Protein AF-A6NGY3-F1 (afdb_monomer_lite)

Sequence (159 aa):
MTQPTRPSVTCDQGSSTIGGTAAQATTSSSATSGSNYQRDRLGRRPEIGVGGQPQICFPRPRSAQQPVLFSLMNSSEAAMKKTLPKSHLSRVIIHDNRITQRIYEMEVSALEKTKKKISHYYEHLKKKFMTEQLRKLGRWREESVNSNRYLTFGIPPPV

InterPro domains:
  IPR038935 Uncharacterized protein C5orf52 [PF17666] (2-151)
  IPR038935 Uncharacterized protein C5orf52 [PTHR35666] (1-156)

Structure (mmCIF, N/CA/C/O backbone):
data_AF-A6NGY3-F1
#
_entry.id   AF-A6NGY3-F1
#
loop_
_atom_site.group_PDB
_atom_site.id
_atom_site.type_symbol
_atom_site.label_atom_id
_atom_site.label_alt_id
_atom_site.label_comp_id
_atom_site.label_asym_id
_atom_site.label_entity_id
_atom_site.label_seq_id
_atom_site.pdbx_PDB_ins_code
_atom_site.Cartn_x
_atom_site.Cartn_y
_atom_site.Cartn_z
_atom_site.occupancy
_atom_site.B_iso_or_equiv
_atom_site.auth_seq_id
_atom_site.auth_comp_id
_atom_site.auth_asym_id
_atom_site.auth_atom_id
_atom_site.pdbx_PDB_model_num
ATOM 1 N N . MET A 1 1 ? -69.299 25.629 71.179 1.00 42.38 1 MET A N 1
ATOM 2 C CA . MET A 1 1 ? -68.640 24.307 71.167 1.00 42.38 1 MET A CA 1
ATOM 3 C C . MET A 1 1 ? -68.504 23.869 69.705 1.00 42.38 1 MET A C 1
ATOM 5 O O . MET A 1 1 ? -69.486 23.427 69.134 1.00 42.38 1 MET A O 1
ATOM 9 N N . THR A 1 2 ? -67.566 24.474 68.966 1.00 54.66 2 THR A N 1
ATOM 10 C CA . THR A 1 2 ? -66.187 24.047 68.581 1.00 54.66 2 THR A CA 1
ATOM 11 C C . THR A 1 2 ? -66.157 23.367 67.199 1.00 54.66 2 THR A C 1
ATOM 13 O O . THR A 1 2 ? -66.516 22.204 67.065 1.00 54.66 2 THR A O 1
ATOM 16 N N . GLN A 1 3 ? -65.758 24.128 66.165 1.00 55.06 3 GLN A N 1
ATOM 17 C CA . GLN A 1 3 ? -65.539 23.659 64.784 1.00 55.06 3 GLN A CA 1
ATOM 18 C C . GLN A 1 3 ? -64.133 23.047 64.603 1.00 55.06 3 GLN A C 1
ATOM 20 O O . GLN A 1 3 ? -63.213 23.444 65.320 1.00 55.06 3 GLN A O 1
ATOM 25 N N . PRO A 1 4 ? -63.932 22.131 63.633 1.00 59.00 4 PRO A N 1
ATOM 26 C CA . PRO A 1 4 ? -62.631 21.527 63.365 1.00 59.00 4 PRO A CA 1
ATOM 27 C C . PRO A 1 4 ? -61.735 22.439 62.507 1.00 59.00 4 PRO A C 1
ATOM 29 O O . PRO A 1 4 ? -62.107 22.873 61.417 1.00 59.00 4 PRO A O 1
ATOM 32 N N . THR A 1 5 ? -60.529 22.701 63.010 1.00 55.94 5 THR A N 1
ATOM 33 C CA . THR A 1 5 ? -59.492 23.542 62.395 1.00 55.94 5 THR A CA 1
ATOM 34 C C . THR A 1 5 ? -58.853 22.857 61.180 1.00 55.94 5 THR A C 1
ATOM 36 O O . THR A 1 5 ? -58.342 21.742 61.276 1.00 55.94 5 THR A O 1
ATOM 39 N N . ARG A 1 6 ? -58.854 23.537 60.027 1.00 56.34 6 ARG A N 1
ATOM 40 C CA . ARG A 1 6 ? -58.212 23.096 58.775 1.00 56.34 6 ARG A CA 1
ATOM 41 C C . ARG A 1 6 ? -56.695 23.339 58.842 1.00 56.34 6 ARG A C 1
ATOM 43 O O . ARG A 1 6 ? -56.307 24.457 59.174 1.00 56.34 6 ARG A O 1
ATOM 50 N N . PRO A 1 7 ? -55.828 22.372 58.493 1.00 52.41 7 PRO A N 1
ATOM 51 C CA . PRO A 1 7 ? -54.393 22.623 58.444 1.00 52.41 7 PRO A CA 1
ATOM 52 C C . PRO A 1 7 ? -54.041 23.449 57.198 1.00 52.41 7 PRO A C 1
ATOM 54 O O . PRO A 1 7 ? -54.377 23.083 56.071 1.00 52.41 7 PRO A O 1
ATOM 57 N N . SER A 1 8 ? -53.377 24.582 57.418 1.00 44.44 8 SER A N 1
ATOM 58 C CA . SER A 1 8 ? -52.806 25.468 56.402 1.00 44.44 8 SER A CA 1
ATOM 59 C C . SER A 1 8 ? -51.365 25.055 56.092 1.00 44.44 8 SER A C 1
ATOM 61 O O . SER A 1 8 ? -50.553 24.933 57.007 1.00 44.44 8 SER A O 1
ATOM 63 N N . VAL A 1 9 ? -51.038 24.864 54.812 1.00 55.62 9 VAL A N 1
ATOM 64 C CA . VAL A 1 9 ? -49.673 24.591 54.337 1.00 55.62 9 VAL A CA 1
ATOM 65 C C . VAL A 1 9 ? -49.152 25.840 53.631 1.00 55.62 9 VAL A C 1
ATOM 67 O O . VAL A 1 9 ? -49.672 26.220 52.585 1.00 55.62 9 VAL A O 1
ATOM 70 N N . THR A 1 10 ? -48.139 26.480 54.207 1.00 46.69 10 THR A N 1
ATOM 71 C CA . THR A 1 10 ? -47.366 27.564 53.589 1.00 46.69 10 THR A CA 1
ATOM 72 C C . THR A 1 10 ? -46.115 26.970 52.947 1.00 46.69 10 THR A C 1
ATOM 74 O O . THR A 1 10 ? -45.258 26.426 53.643 1.00 46.69 10 THR A O 1
ATOM 77 N N . CYS A 1 11 ? -46.009 27.051 51.621 1.00 46.47 11 CYS A N 1
ATOM 78 C CA . CYS A 1 11 ? -44.768 26.782 50.901 1.00 46.47 11 CYS A CA 1
ATOM 79 C C . CYS A 1 11 ? -44.235 28.105 50.357 1.00 46.47 11 CYS A C 1
ATOM 81 O O . CYS A 1 11 ? -44.736 28.599 49.348 1.00 46.47 11 CYS A O 1
ATOM 83 N N . ASP A 1 12 ? -43.210 28.650 51.005 1.00 46.38 12 ASP A N 1
ATOM 84 C CA . ASP A 1 12 ? -42.470 29.793 50.479 1.00 46.38 12 ASP A CA 1
ATOM 85 C C . ASP A 1 12 ? -41.584 29.315 49.322 1.00 46.38 12 ASP A C 1
ATOM 87 O O . ASP A 1 12 ? -40.501 28.762 49.517 1.00 46.38 12 ASP A O 1
ATOM 91 N N . GLN A 1 13 ? -42.072 29.486 48.093 1.00 47.41 13 GLN A N 1
ATOM 92 C CA . GLN A 1 13 ? -41.257 29.349 46.890 1.00 47.41 13 GLN A CA 1
ATOM 93 C C . GLN A 1 13 ? -40.605 30.698 46.589 1.00 47.41 13 GLN A C 1
ATOM 95 O O . GLN A 1 13 ? -41.203 31.579 45.975 1.00 47.41 13 GLN A O 1
ATOM 100 N N . GLY A 1 14 ? -39.363 30.851 47.049 1.00 42.31 14 GLY A N 1
ATOM 101 C CA . GLY A 1 14 ? -38.468 31.917 46.616 1.00 42.31 14 GLY A CA 1
ATOM 102 C C . GLY A 1 14 ? -38.065 31.710 45.155 1.00 42.31 14 GLY A C 1
ATOM 103 O O . GLY A 1 14 ? -37.435 30.716 44.806 1.00 42.31 14 GLY A O 1
ATOM 104 N N . SER A 1 15 ? -38.482 32.663 44.332 1.00 42.09 15 SER A N 1
ATOM 105 C CA . SER A 1 15 ? -38.292 32.833 42.893 1.00 42.09 15 SER A CA 1
ATOM 106 C C . SER A 1 15 ? -36.916 32.454 42.331 1.00 42.09 15 SER A C 1
ATOM 108 O O . SER A 1 15 ? -35.892 32.881 42.854 1.00 42.09 15 SER A O 1
ATOM 110 N N . SER A 1 16 ? -36.897 31.838 41.145 1.00 43.44 16 SER A N 1
ATOM 111 C CA . SER A 1 16 ? -36.186 32.435 40.005 1.00 43.44 16 SER A CA 1
ATOM 112 C C . SER A 1 16 ? -36.673 31.860 38.673 1.00 43.44 16 SER A C 1
ATOM 114 O O . SER A 1 16 ? -36.869 30.659 38.509 1.00 43.44 16 SER A O 1
ATOM 116 N N . THR A 1 17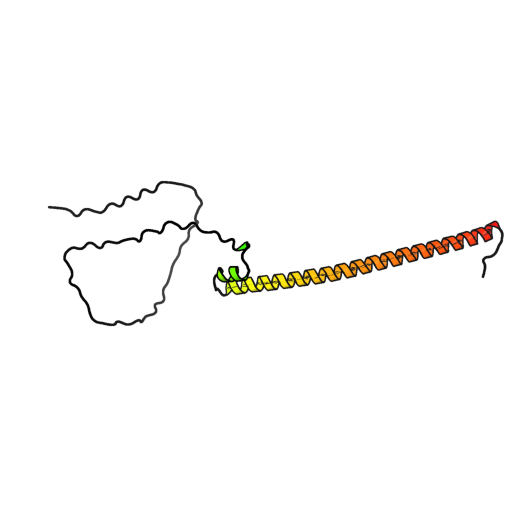 ? -36.909 32.790 37.760 1.00 38.25 17 THR A N 1
ATOM 117 C CA . THR A 1 17 ? -37.639 32.722 36.495 1.00 38.25 17 THR A CA 1
ATOM 118 C C . THR A 1 17 ? -36.757 32.217 35.343 1.00 38.25 17 THR A C 1
ATOM 120 O O . THR A 1 17 ? -35.533 32.283 35.420 1.00 38.25 17 THR A O 1
ATOM 123 N N . ILE A 1 18 ? -37.430 31.905 34.222 1.00 37.69 18 ILE A N 1
ATOM 124 C CA . ILE A 1 18 ? -36.959 31.839 32.818 1.00 37.69 18 ILE A CA 1
ATOM 125 C C . ILE A 1 18 ? -36.617 30.403 32.377 1.00 37.69 18 ILE A C 1
ATOM 127 O O . ILE A 1 18 ? -35.706 29.791 32.909 1.00 37.69 18 ILE A O 1
ATOM 131 N N . GLY A 1 19 ? -37.256 29.769 31.391 1.00 35.56 19 GLY A N 1
ATOM 132 C CA . GLY A 1 19 ? -38.277 30.148 30.410 1.00 35.56 19 GLY A CA 1
ATOM 133 C C . GLY A 1 19 ? -38.175 29.158 29.232 1.00 35.56 19 GLY A C 1
ATOM 134 O O . GLY A 1 19 ? -37.063 28.784 28.871 1.00 35.56 19 GLY A O 1
ATOM 135 N N . GLY A 1 20 ? -39.295 28.715 28.643 1.00 39.69 20 GLY A N 1
ATOM 136 C CA . GLY A 1 20 ? -39.266 27.980 27.362 1.00 39.69 20 GLY A CA 1
ATOM 137 C C . GLY A 1 20 ? -40.246 26.812 27.198 1.00 39.69 20 GLY A C 1
ATOM 138 O O . GLY A 1 20 ? -39.842 25.659 27.233 1.00 39.69 20 GLY A O 1
ATOM 139 N N . THR A 1 21 ? -41.519 27.150 26.983 1.00 39.53 21 THR A N 1
ATOM 140 C CA . THR A 1 21 ? -42.440 26.581 25.973 1.00 39.53 21 THR A CA 1
ATOM 141 C C . THR A 1 21 ? -42.577 25.051 25.836 1.00 39.53 21 THR A C 1
ATOM 143 O O . THR A 1 21 ? -41.797 24.394 25.153 1.00 39.53 21 THR A O 1
ATOM 146 N N . ALA A 1 22 ? -43.679 24.507 26.370 1.00 36.69 22 ALA A N 1
ATOM 147 C CA . ALA A 1 22 ? -44.186 23.165 26.073 1.00 36.69 22 ALA A CA 1
ATOM 148 C C . ALA A 1 22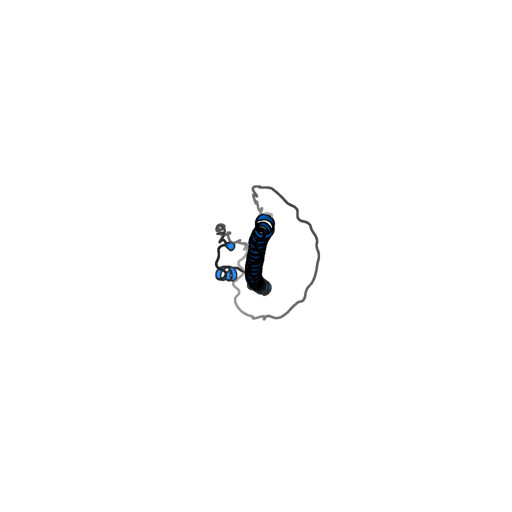 ? -45.377 23.234 25.098 1.00 36.69 22 ALA A C 1
ATOM 150 O O . ALA A 1 22 ? -46.299 24.023 25.304 1.00 36.69 22 ALA A O 1
ATOM 151 N N . ALA A 1 23 ? -45.365 22.384 24.066 1.00 48.12 23 ALA A N 1
ATOM 152 C CA . ALA A 1 23 ? -46.516 22.100 23.212 1.00 48.12 23 ALA A CA 1
ATOM 153 C C . ALA A 1 23 ? -47.235 20.827 23.697 1.00 48.12 23 ALA A C 1
ATOM 155 O O . ALA A 1 23 ? -46.610 19.861 24.134 1.00 48.12 23 ALA A O 1
ATOM 156 N N . GLN A 1 24 ? -48.561 20.874 23.636 1.00 42.34 24 GLN A N 1
ATOM 157 C CA . GLN A 1 24 ? -49.543 20.003 24.279 1.00 42.34 24 GLN A CA 1
ATOM 158 C C . GLN A 1 24 ? -50.232 19.083 23.250 1.00 42.34 24 GLN A C 1
ATOM 160 O O . GLN A 1 24 ? -50.514 19.548 22.150 1.00 42.34 24 GLN A O 1
ATOM 165 N N . ALA A 1 25 ? -50.540 17.830 23.629 1.00 43.59 25 ALA A N 1
ATOM 166 C CA . ALA A 1 25 ? -51.717 17.007 23.241 1.00 43.59 25 ALA A CA 1
ATOM 167 C C . ALA A 1 25 ? -51.514 15.567 23.796 1.00 43.59 25 ALA A C 1
ATOM 169 O O . ALA A 1 25 ? -50.501 14.9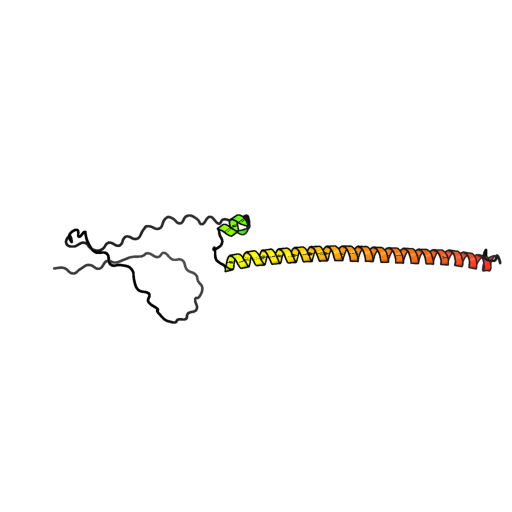48 23.491 1.00 43.59 25 ALA A O 1
ATOM 170 N N . THR A 1 26 ? -52.257 15.058 24.797 1.00 41.53 26 THR A N 1
ATOM 171 C CA . THR A 1 26 ? -53.589 14.379 24.755 1.00 41.53 26 THR A CA 1
ATOM 172 C C . THR A 1 26 ? -53.633 13.285 23.661 1.00 41.53 26 THR A C 1
ATOM 174 O O . THR A 1 26 ? -53.391 13.591 22.505 1.00 41.53 26 THR A O 1
ATOM 177 N N . THR A 1 27 ? -53.937 11.993 23.872 1.00 42.50 27 THR A N 1
ATOM 178 C CA . THR A 1 27 ? -55.118 11.412 24.542 1.00 42.50 27 THR A CA 1
ATOM 179 C C . THR A 1 27 ? -55.013 9.863 24.614 1.00 42.50 27 THR A C 1
ATOM 181 O O . THR A 1 27 ? -54.591 9.231 23.654 1.00 42.50 27 THR A O 1
ATOM 184 N N . SER A 1 28 ? -55.473 9.298 25.742 1.00 45.38 28 SER A N 1
ATOM 185 C CA . SER A 1 28 ? -56.340 8.103 25.956 1.00 45.38 28 SER A CA 1
ATOM 186 C C . SER A 1 28 ? -56.010 6.632 25.574 1.00 45.38 28 SER A C 1
ATOM 188 O O . SER A 1 28 ? -55.949 6.273 24.405 1.00 45.38 28 SER A O 1
ATOM 190 N N . SER A 1 29 ? -56.185 5.788 26.619 1.00 48.69 29 SER A N 1
ATOM 191 C CA . SER A 1 29 ? -56.861 4.456 26.708 1.00 48.69 29 SER A CA 1
ATOM 192 C C . SER A 1 29 ? -56.158 3.214 26.112 1.00 48.69 29 SER A C 1
ATOM 194 O O . SER A 1 29 ? -55.518 3.324 25.084 1.00 48.69 29 SER A O 1
ATOM 196 N N . SER A 1 30 ? -56.255 1.977 26.626 1.00 44.59 30 SER A N 1
ATOM 197 C CA . SER A 1 30 ? -56.930 1.364 27.788 1.00 44.59 30 SER A CA 1
ATOM 198 C C . SER A 1 30 ? -56.388 -0.065 28.054 1.00 44.59 30 SER A C 1
ATOM 200 O O . SER A 1 30 ? -55.845 -0.709 27.165 1.00 44.59 30 SER A O 1
ATOM 202 N N . ALA A 1 31 ? -56.546 -0.490 29.315 1.00 40.09 31 ALA A N 1
ATOM 203 C CA . ALA A 1 31 ? -56.622 -1.820 29.947 1.00 40.09 31 ALA A CA 1
ATOM 204 C C . ALA A 1 31 ? -56.367 -3.139 29.177 1.00 40.09 31 ALA A C 1
ATOM 206 O O . ALA A 1 31 ? -57.044 -3.437 28.204 1.00 40.09 31 ALA A O 1
ATOM 207 N N . THR A 1 32 ? -55.636 -4.047 29.846 1.00 44.94 32 THR A N 1
ATOM 208 C CA . THR A 1 32 ? -56.071 -5.448 30.056 1.00 44.94 32 THR A CA 1
ATOM 209 C C . THR A 1 32 ? -55.562 -5.983 31.401 1.00 44.94 32 THR A C 1
ATOM 211 O O . THR A 1 32 ? -54.366 -5.945 31.685 1.00 44.94 32 THR A O 1
ATOM 214 N N . SER A 1 33 ? -56.502 -6.470 32.217 1.00 38.47 33 SER A N 1
ATOM 215 C CA . SER A 1 33 ? -56.330 -7.094 33.535 1.00 38.47 33 SER A CA 1
ATOM 216 C C . SER A 1 33 ? -55.668 -8.473 33.474 1.00 38.47 33 SER A C 1
ATOM 218 O O . SER A 1 33 ? -56.052 -9.306 32.658 1.00 38.47 33 SER A O 1
ATOM 220 N N . GLY A 1 34 ? -54.775 -8.751 34.427 1.00 41.50 34 GLY A N 1
ATOM 221 C CA . GLY A 1 34 ? -54.276 -10.089 34.754 1.00 41.50 34 GLY A CA 1
ATOM 222 C C . GLY A 1 34 ? -54.424 -10.355 36.254 1.00 41.50 34 GLY A C 1
ATOM 223 O O . GLY A 1 34 ? -53.778 -9.703 37.068 1.00 41.50 34 GLY A O 1
ATOM 224 N N . SER A 1 35 ? -55.331 -11.268 36.596 1.00 45.59 35 SER A N 1
ATOM 225 C CA . SER A 1 35 ? -55.692 -11.702 37.951 1.00 45.59 35 SER A CA 1
ATOM 226 C C . SER A 1 35 ? -54.660 -12.664 38.556 1.00 45.59 35 SER A C 1
ATOM 228 O O . SER A 1 35 ? -53.947 -13.342 37.819 1.00 45.59 35 SER A O 1
ATOM 230 N N . ASN A 1 36 ? -54.733 -12.805 39.887 1.00 41.84 36 ASN A N 1
ATOM 231 C CA . ASN A 1 36 ? -54.250 -13.902 40.745 1.00 41.84 36 ASN A CA 1
ATOM 232 C C . ASN A 1 36 ? -52.930 -13.640 41.473 1.00 41.84 36 ASN A C 1
ATOM 234 O O . ASN A 1 36 ? -51.899 -13.997 40.936 1.00 41.84 36 ASN A O 1
ATOM 238 N N . TYR A 1 37 ? -52.976 -13.180 42.732 1.00 51.72 37 TYR A N 1
ATOM 239 C CA . TYR A 1 37 ? -52.110 -13.711 43.798 1.00 51.72 37 TYR A CA 1
ATOM 240 C C . TYR A 1 37 ? -52.831 -13.662 45.150 1.00 51.72 37 TYR A C 1
ATOM 242 O O . TYR A 1 37 ? -53.751 -12.879 45.376 1.00 51.72 37 TYR A O 1
ATOM 250 N N . GLN A 1 38 ? -52.469 -14.629 45.980 1.00 50.88 38 GLN A N 1
ATOM 251 C CA . GLN A 1 38 ? -53.309 -15.325 46.936 1.00 50.88 38 GLN A CA 1
ATOM 252 C C . GLN A 1 38 ? -53.675 -14.533 48.193 1.00 50.88 38 GLN A C 1
ATOM 254 O O . GLN A 1 38 ? -52.891 -13.780 48.761 1.00 50.88 38 GLN A O 1
ATOM 259 N N . ARG A 1 39 ? -54.900 -14.800 48.646 1.00 42.09 39 ARG A N 1
ATOM 260 C CA . ARG A 1 39 ? -55.441 -14.464 49.956 1.00 42.09 39 ARG A CA 1
ATOM 261 C C . ARG A 1 39 ? -54.892 -15.487 50.951 1.00 42.09 39 ARG A C 1
ATOM 263 O O . ARG A 1 39 ? -55.385 -16.611 50.951 1.00 42.09 39 ARG A O 1
ATOM 270 N N . ASP A 1 40 ? -53.942 -15.087 51.792 1.00 47.69 40 ASP A N 1
ATOM 271 C CA . ASP A 1 40 ? -53.621 -15.844 53.001 1.00 47.69 40 ASP A CA 1
ATOM 272 C C . ASP A 1 40 ? -54.093 -15.096 54.248 1.00 47.69 40 ASP A C 1
ATOM 274 O O . ASP A 1 40 ? -53.988 -13.874 54.382 1.00 47.69 40 ASP A O 1
ATOM 278 N N . ARG A 1 41 ? -54.776 -15.860 55.089 1.00 39.62 41 ARG A N 1
ATOM 279 C CA . ARG A 1 41 ? -55.683 -15.429 56.147 1.00 39.62 41 ARG A CA 1
ATOM 280 C C . ARG A 1 41 ? -54.965 -15.673 57.472 1.00 39.62 41 ARG A C 1
ATOM 282 O O . ARG A 1 41 ? -54.373 -16.727 57.638 1.00 39.62 41 ARG A O 1
ATOM 289 N N . LEU A 1 42 ? -55.188 -14.766 58.427 1.00 48.16 42 LEU A N 1
ATOM 290 C CA . LEU A 1 42 ? -55.051 -14.923 59.888 1.00 48.16 42 LEU A CA 1
ATOM 291 C C . LEU A 1 42 ? -53.860 -14.207 60.541 1.00 48.16 42 LEU A C 1
ATOM 293 O O . LEU A 1 42 ? -52.709 -14.604 60.438 1.00 48.16 42 LEU A O 1
ATOM 297 N N . GLY A 1 43 ? -54.223 -13.241 61.389 1.00 36.34 43 GLY A N 1
ATOM 298 C CA . GLY A 1 43 ? -53.604 -13.124 62.705 1.00 36.34 43 GLY A CA 1
ATOM 299 C C . GLY A 1 43 ? -52.653 -11.952 62.882 1.00 36.34 43 GLY A C 1
ATOM 300 O O . GLY A 1 43 ? -51.450 -12.124 62.782 1.00 36.34 43 GLY A O 1
ATOM 301 N N . ARG A 1 44 ? -53.195 -10.783 63.240 1.00 47.38 44 ARG A N 1
ATOM 302 C CA . ARG A 1 44 ? -52.881 -10.031 64.478 1.00 47.38 44 ARG A CA 1
ATOM 303 C C . ARG A 1 44 ? -53.511 -8.638 64.382 1.00 47.38 44 ARG A C 1
ATOM 305 O O . ARG A 1 44 ? -53.022 -7.764 63.679 1.00 47.38 44 ARG A O 1
ATOM 312 N N . ARG A 1 45 ? -54.610 -8.455 65.113 1.00 41.34 45 ARG A N 1
ATOM 313 C CA . ARG A 1 45 ? -55.241 -7.169 65.430 1.00 41.34 45 ARG A CA 1
ATOM 314 C C . ARG A 1 45 ? -54.621 -6.666 66.738 1.00 41.34 45 ARG A C 1
ATOM 316 O O . ARG A 1 45 ? -54.849 -7.322 67.750 1.00 41.34 45 ARG A O 1
ATOM 323 N N . PRO A 1 46 ? -53.886 -5.544 66.764 1.00 55.53 46 PRO A N 1
ATOM 324 C CA . PRO A 1 46 ? -53.833 -4.690 67.935 1.00 55.53 46 PRO A CA 1
ATOM 325 C C . PRO A 1 46 ? -54.960 -3.665 67.835 1.00 55.53 46 PRO A C 1
ATOM 327 O O . PRO A 1 46 ? -55.326 -3.194 66.758 1.00 55.53 46 PRO A O 1
ATOM 330 N N . GLU A 1 47 ? -55.554 -3.410 68.983 1.00 45.50 47 GLU A N 1
ATOM 331 C CA . GLU A 1 47 ? -56.759 -2.636 69.196 1.00 45.50 47 GLU A CA 1
ATOM 332 C C . GLU A 1 47 ? -56.642 -1.191 68.702 1.00 45.50 47 GLU A C 1
ATOM 334 O O . GLU A 1 47 ? -55.606 -0.536 68.796 1.00 45.50 47 GLU A O 1
ATOM 339 N N . ILE A 1 48 ? -57.758 -0.709 68.161 1.00 44.69 48 ILE A N 1
ATOM 340 C CA . ILE A 1 48 ? -57.961 0.659 67.700 1.00 44.69 48 ILE A CA 1
ATOM 341 C C . ILE A 1 48 ? -58.003 1.557 68.939 1.00 44.69 48 ILE A C 1
ATOM 343 O O . ILE A 1 48 ? -59.023 1.653 69.619 1.00 44.69 48 ILE A O 1
ATOM 347 N N . GLY A 1 49 ? -56.867 2.187 69.233 1.00 47.78 49 GLY A N 1
ATOM 348 C CA . GLY A 1 49 ? -56.784 3.328 70.132 1.00 47.78 49 GLY A CA 1
ATOM 349 C C . GLY A 1 49 ? -57.531 4.520 69.534 1.00 47.78 49 GLY A C 1
ATOM 350 O O . GLY A 1 49 ? -57.299 4.928 68.397 1.00 47.78 49 GLY A O 1
ATOM 351 N N . VAL A 1 50 ? -58.460 5.043 70.321 1.00 48.25 50 VAL A N 1
ATOM 352 C CA . VAL A 1 50 ? -59.312 6.208 70.078 1.00 48.25 50 VAL A CA 1
ATOM 353 C C . VAL A 1 50 ? -58.497 7.423 69.584 1.00 48.25 50 VAL A C 1
ATOM 355 O O . VAL A 1 50 ? -57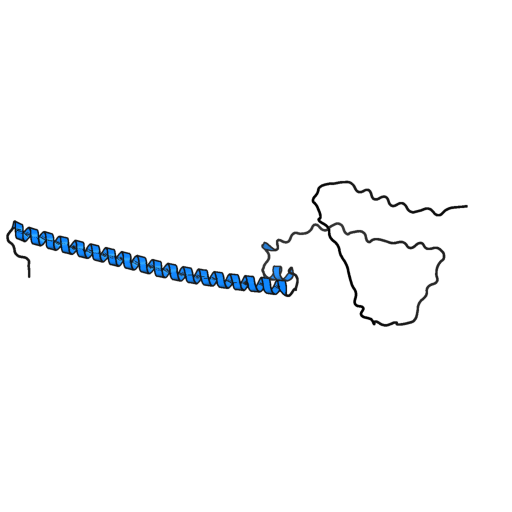.622 7.910 70.289 1.00 48.25 50 VAL A O 1
ATOM 358 N N . GLY A 1 51 ? -58.810 7.947 68.389 1.00 49.91 51 GLY A N 1
ATOM 359 C CA . GLY A 1 51 ? -58.533 9.349 68.017 1.00 49.91 51 GLY A CA 1
ATOM 360 C C . GLY A 1 51 ? -57.212 9.714 67.310 1.00 49.91 51 GLY A C 1
ATOM 361 O O . GLY A 1 51 ? -56.892 10.899 67.252 1.00 49.91 51 GLY A O 1
ATOM 362 N N . GLY A 1 52 ? -56.440 8.773 66.757 1.00 50.59 52 GLY A N 1
ATOM 363 C CA . GLY A 1 52 ? -55.161 9.087 66.089 1.00 50.59 52 GLY A CA 1
ATOM 364 C C . GLY A 1 52 ? -55.304 9.570 64.636 1.00 50.59 52 GLY A C 1
ATOM 365 O O . GLY A 1 52 ? -55.634 8.779 63.754 1.00 50.59 52 GLY A O 1
ATOM 366 N N . GLN A 1 53 ? -55.030 10.850 64.361 1.00 63.88 53 GLN A N 1
ATOM 367 C CA . GLN A 1 53 ? -54.959 11.397 62.996 1.00 63.88 53 GLN A CA 1
ATOM 368 C C . GLN A 1 53 ? -53.834 10.703 62.186 1.00 63.88 53 GLN A C 1
ATOM 370 O O . GLN A 1 53 ? -52.735 10.538 62.719 1.00 63.88 53 GLN A O 1
ATOM 375 N N . PRO A 1 54 ? -54.040 10.322 60.906 1.00 68.75 54 PRO A N 1
ATOM 376 C CA . PRO A 1 54 ? -52.969 9.766 60.079 1.00 68.75 54 PRO A CA 1
ATOM 377 C C . PRO A 1 54 ? -51.871 10.813 59.841 1.00 68.75 54 PRO A C 1
ATOM 379 O O . PRO A 1 54 ? -52.100 11.828 59.184 1.00 68.75 54 PRO A O 1
ATOM 382 N N . GLN A 1 55 ? -50.671 10.564 60.369 1.00 69.38 55 GLN A N 1
ATOM 383 C CA . GLN A 1 55 ? -49.498 11.407 60.144 1.00 69.38 55 GLN A CA 1
ATOM 384 C C . GLN A 1 55 ? -48.712 10.869 58.942 1.00 69.38 55 GLN A C 1
ATOM 386 O O . GLN A 1 55 ? -48.169 9.766 58.976 1.00 69.38 55 GLN A O 1
ATOM 391 N N . ILE A 1 56 ? -48.675 11.642 57.856 1.00 72.56 56 ILE A N 1
ATOM 392 C CA . ILE A 1 56 ? -47.866 11.344 56.671 1.00 72.56 56 ILE A CA 1
ATOM 393 C C . ILE A 1 56 ? -46.491 11.980 56.885 1.00 72.56 56 ILE A C 1
ATOM 395 O O . ILE A 1 56 ? -46.366 13.203 56.876 1.00 72.56 56 ILE A O 1
ATOM 399 N N . CYS A 1 57 ? -45.456 11.161 57.067 1.00 74.88 57 CYS A N 1
ATOM 400 C CA . CYS A 1 57 ? -44.071 11.627 57.128 1.00 74.88 57 CYS A CA 1
ATOM 401 C C . CYS A 1 57 ? -43.399 11.443 55.764 1.00 74.88 57 CYS A C 1
ATOM 403 O O . CYS A 1 57 ? -43.194 10.314 55.317 1.00 74.88 57 CYS A O 1
ATOM 405 N N . PHE A 1 58 ? -43.018 12.546 55.117 1.00 78.06 58 PHE A N 1
ATOM 406 C CA . PHE A 1 58 ? -42.160 12.495 53.935 1.00 78.06 58 PHE A CA 1
ATOM 407 C C . PHE A 1 58 ? -40.696 12.333 54.365 1.00 78.06 58 PHE A C 1
ATOM 409 O O . PHE A 1 58 ? -40.232 13.080 55.232 1.00 78.06 58 PHE A O 1
ATOM 416 N N . PRO A 1 59 ? -39.940 11.388 53.780 1.00 79.12 59 PRO A N 1
ATOM 417 C CA . PRO A 1 59 ? -38.517 11.279 54.058 1.00 79.12 59 PRO A CA 1
ATOM 418 C C . PRO A 1 59 ? -37.810 12.571 53.634 1.00 79.12 59 PRO A C 1
ATOM 420 O O . PRO A 1 59 ? -38.035 13.092 52.541 1.00 79.12 59 PRO A O 1
ATOM 423 N N . ARG A 1 60 ? -36.936 13.089 54.505 1.00 78.44 60 ARG A N 1
ATOM 424 C CA . ARG A 1 60 ? -36.111 14.261 54.198 1.00 78.44 60 ARG A CA 1
ATOM 425 C C . ARG A 1 60 ? -35.215 13.931 52.995 1.00 78.44 60 ARG A C 1
ATOM 427 O O . ARG A 1 60 ? -34.490 12.935 53.072 1.00 78.44 60 ARG A O 1
ATOM 434 N N . PRO A 1 61 ? -35.220 14.728 51.910 1.00 73.94 61 PRO A N 1
ATOM 435 C CA . PRO A 1 61 ? -34.273 14.535 50.821 1.00 73.94 61 PRO A CA 1
ATOM 436 C C . PRO A 1 61 ? -32.855 14.571 51.396 1.00 73.94 61 PRO A C 1
ATOM 438 O O . PRO A 1 61 ? -32.516 15.500 52.136 1.00 73.94 61 PRO A O 1
ATOM 441 N N . ARG A 1 62 ? -32.022 13.564 51.094 1.00 77.12 62 ARG A N 1
ATOM 442 C CA . ARG A 1 62 ? -30.576 13.692 51.337 1.00 77.12 62 ARG A CA 1
ATOM 443 C C . ARG A 1 62 ? -30.109 14.967 50.642 1.00 77.12 62 ARG A C 1
ATOM 445 O O . ARG A 1 62 ? -30.570 15.250 49.535 1.00 77.12 62 ARG A O 1
ATOM 452 N N . SER A 1 63 ? -29.207 15.715 51.282 1.00 66.50 63 SER A N 1
ATOM 453 C CA . SER A 1 63 ? -28.484 16.795 50.611 1.00 66.50 63 SER A CA 1
ATOM 454 C C . SER A 1 63 ? -28.010 16.272 49.257 1.00 66.50 63 SER A C 1
ATOM 456 O O . SER A 1 63 ? -27.473 15.164 49.184 1.00 66.50 63 SER A O 1
ATOM 458 N N . ALA A 1 64 ? -28.309 17.013 48.188 1.00 66.81 64 ALA A N 1
ATOM 459 C CA . ALA A 1 64 ? -27.930 16.628 46.840 1.00 66.81 64 ALA A CA 1
ATOM 460 C C . ALA A 1 64 ? -26.417 16.390 46.835 1.00 66.81 64 ALA A C 1
ATOM 462 O O . ALA A 1 64 ? -25.635 17.336 46.926 1.00 66.81 64 ALA A O 1
ATOM 463 N N . GLN A 1 65 ? -25.999 15.120 46.805 1.00 65.12 65 GLN A N 1
ATOM 464 C CA . GLN A 1 65 ? -24.615 14.801 46.499 1.00 65.12 65 GLN A CA 1
ATOM 465 C C . GLN A 1 65 ? -24.347 15.453 45.149 1.00 65.12 65 GLN A C 1
ATOM 467 O O . GLN A 1 65 ? -25.112 15.233 44.206 1.00 65.12 65 GLN A O 1
ATOM 472 N N . GLN A 1 66 ? -23.324 16.309 45.090 1.00 60.34 66 GLN A N 1
ATOM 473 C CA . GLN A 1 66 ? -22.923 16.931 43.837 1.00 60.34 66 GLN A CA 1
ATOM 474 C C . GLN A 1 66 ? -22.798 15.819 42.790 1.00 60.34 66 GLN A C 1
ATOM 476 O O . GLN A 1 66 ? -22.124 14.820 43.068 1.00 60.34 66 GLN A O 1
ATOM 481 N N . PRO A 1 67 ? -23.452 15.940 41.623 1.00 64.19 67 PRO A N 1
ATOM 482 C CA . PRO A 1 67 ? -23.255 14.972 40.566 1.00 64.19 67 PRO A CA 1
ATOM 483 C C . PRO A 1 67 ? -21.775 15.015 40.183 1.00 64.19 67 PRO A C 1
ATOM 485 O O . PRO A 1 67 ? -21.307 15.972 39.569 1.00 64.19 67 PRO A O 1
ATOM 488 N N . VAL A 1 68 ? -21.019 13.994 40.588 1.00 61.72 68 VAL A N 1
ATOM 489 C CA . VAL A 1 68 ? -19.653 13.796 40.111 1.00 61.72 68 VAL A CA 1
ATOM 490 C C . VAL A 1 68 ? -19.787 13.415 38.646 1.00 61.72 68 VAL A C 1
ATOM 492 O O . VAL A 1 68 ? -20.175 12.296 38.308 1.00 61.72 68 VAL A O 1
ATOM 495 N N . LEU A 1 69 ? -19.532 14.385 37.770 1.00 64.75 69 LEU A N 1
ATOM 496 C CA . LEU A 1 69 ? -19.487 14.175 36.333 1.00 64.75 69 LEU A CA 1
ATOM 497 C C . LEU A 1 69 ? -18.247 13.334 36.017 1.00 64.75 69 LEU A C 1
ATOM 499 O O . LEU A 1 69 ? -17.169 13.857 35.745 1.00 64.75 69 LEU A O 1
ATOM 503 N N . PHE A 1 70 ? -18.382 12.011 36.066 1.00 64.44 70 PHE A N 1
ATOM 504 C CA . PHE A 1 70 ? -17.400 11.138 35.440 1.00 64.44 70 PHE A CA 1
ATOM 505 C C . PHE A 1 70 ? -17.460 11.395 33.934 1.00 64.44 70 PHE A C 1
ATOM 507 O O . PHE A 1 70 ? -18.509 11.211 33.312 1.00 64.44 70 PHE A O 1
ATOM 514 N N . SER A 1 71 ? -16.349 11.847 33.346 1.00 67.75 71 SER A N 1
ATOM 515 C CA . SER A 1 71 ? -16.251 11.984 31.893 1.00 67.75 71 SER A CA 1
ATOM 516 C C . SER A 1 71 ? -16.367 10.598 31.267 1.00 67.75 71 SER A C 1
ATOM 518 O O . SER A 1 71 ? -15.409 9.821 31.221 1.00 67.75 71 SER A O 1
ATOM 520 N N . LEU A 1 72 ? -17.567 10.284 30.779 1.00 66.50 72 LEU A N 1
ATOM 521 C CA . LEU A 1 72 ? -17.821 9.069 30.017 1.00 66.50 72 LEU A CA 1
ATOM 522 C C . LEU A 1 72 ? -16.915 9.013 28.778 1.00 66.50 72 LEU A C 1
ATOM 524 O O . LEU A 1 72 ? -16.445 7.944 28.411 1.00 66.50 72 LEU A O 1
ATOM 528 N N . MET A 1 73 ? -16.601 10.179 28.206 1.00 69.50 73 MET A N 1
ATOM 529 C CA . MET A 1 73 ? -15.782 10.325 27.001 1.00 69.50 73 MET A CA 1
ATOM 530 C C . MET A 1 73 ? -14.314 9.934 27.193 1.00 69.50 73 MET A C 1
ATOM 532 O O . MET A 1 73 ? -13.671 9.530 26.232 1.00 69.50 73 MET A O 1
ATOM 536 N N . ASN A 1 74 ? -13.795 10.010 28.422 1.00 71.25 74 ASN A N 1
ATOM 537 C CA . ASN A 1 74 ? -12.414 9.624 28.741 1.00 71.25 74 ASN A CA 1
ATOM 538 C C . ASN A 1 74 ? -12.325 8.244 29.409 1.00 71.25 74 ASN A C 1
ATOM 540 O O . ASN A 1 74 ? -11.262 7.842 29.879 1.00 71.25 74 ASN A O 1
ATOM 544 N N . SER A 1 75 ? -13.446 7.532 29.511 1.00 70.88 75 SER A N 1
ATOM 545 C CA . SER A 1 75 ? -13.495 6.224 30.152 1.00 70.88 75 SER A CA 1
ATOM 546 C C . SER A 1 75 ? -13.076 5.123 29.178 1.00 70.88 75 SER A C 1
ATOM 548 O O . SER A 1 75 ? -13.319 5.207 27.976 1.00 70.88 75 SER A O 1
ATOM 550 N N . SER A 1 76 ? -12.474 4.050 29.699 1.00 80.50 76 SER A N 1
ATOM 551 C CA . SER A 1 76 ? -12.188 2.868 28.881 1.00 80.50 76 SER A CA 1
ATOM 552 C C . SER A 1 76 ? -13.487 2.282 28.313 1.00 80.50 76 SER A C 1
ATOM 554 O O . SER A 1 76 ? -14.547 2.367 28.940 1.00 80.50 76 SER A O 1
ATOM 556 N N . GLU A 1 77 ? -13.423 1.631 27.147 1.00 80.38 77 GLU A N 1
ATOM 557 C CA . GLU A 1 77 ? -14.598 1.008 26.512 1.00 80.38 77 GLU A CA 1
ATOM 558 C C . GLU A 1 77 ? -15.337 0.064 27.481 1.00 80.38 77 GLU A C 1
ATOM 560 O O . GLU A 1 77 ? -16.569 0.008 27.514 1.00 80.38 77 GLU A O 1
ATOM 565 N N . ALA A 1 78 ? -14.579 -0.645 28.325 1.00 83.06 78 ALA A N 1
ATOM 566 C CA . ALA A 1 78 ? -15.123 -1.512 29.361 1.00 83.06 78 ALA A CA 1
ATOM 567 C C . ALA A 1 78 ? -15.973 -0.740 30.381 1.00 83.06 78 ALA A C 1
ATOM 569 O O . ALA A 1 78 ? -17.054 -1.208 30.733 1.00 83.06 78 ALA A O 1
ATOM 570 N N . ALA A 1 79 ? -15.523 0.437 30.826 1.00 82.94 79 ALA A N 1
ATOM 571 C CA . ALA A 1 79 ? -16.265 1.289 31.750 1.00 82.94 79 ALA A CA 1
ATOM 572 C C . ALA A 1 79 ? -17.519 1.888 31.094 1.00 82.94 79 ALA A C 1
ATOM 574 O O . ALA A 1 79 ? -18.587 1.854 31.705 1.00 82.94 79 ALA A O 1
ATOM 575 N N . MET A 1 80 ? -17.446 2.319 29.827 1.00 78.75 80 MET A N 1
ATOM 576 C CA . MET A 1 80 ? -18.632 2.797 29.101 1.00 78.75 80 MET A CA 1
ATOM 577 C C . MET A 1 80 ? -19.705 1.708 28.977 1.00 78.75 80 MET A C 1
ATOM 579 O O . MET A 1 80 ? -20.886 1.949 29.200 1.00 78.75 80 MET A O 1
ATOM 583 N N . LYS A 1 81 ? -19.312 0.459 28.701 1.00 80.75 81 LYS A N 1
ATOM 584 C CA . LYS A 1 81 ? -20.263 -0.664 28.634 1.00 80.75 81 LYS A CA 1
ATOM 585 C C . LYS A 1 81 ? -20.961 -0.952 29.966 1.00 80.75 81 LYS A C 1
ATOM 587 O O . LYS A 1 81 ? -22.029 -1.560 29.957 1.00 80.75 81 LYS A O 1
ATOM 592 N N . LYS A 1 82 ? -20.375 -0.559 31.104 1.00 83.31 82 LYS A N 1
ATOM 593 C CA . LYS A 1 82 ? -20.994 -0.718 32.431 1.00 83.31 82 LYS A CA 1
ATOM 594 C C . LYS A 1 82 ? -22.012 0.377 32.740 1.00 83.31 82 LYS A C 1
ATOM 596 O O . LYS A 1 82 ? -22.958 0.094 33.469 1.00 83.31 82 LYS A O 1
ATOM 601 N N . THR A 1 83 ? -21.827 1.584 32.206 1.00 81.25 83 THR A N 1
ATOM 602 C CA . THR A 1 83 ? -22.731 2.725 32.428 1.00 81.25 83 THR A CA 1
ATOM 603 C C . THR A 1 83 ? -23.903 2.754 31.448 1.00 81.25 83 THR A C 1
ATOM 605 O O . THR A 1 83 ? -24.928 3.366 31.740 1.00 81.25 83 THR A O 1
ATOM 608 N N . LEU A 1 84 ? -23.784 2.078 30.302 1.00 82.56 84 LEU A N 1
ATOM 609 C CA . LEU A 1 84 ? -24.845 2.023 29.302 1.00 82.56 84 LEU A CA 1
ATOM 610 C C . LEU A 1 84 ? -26.015 1.120 29.732 1.00 82.56 84 LEU A C 1
ATOM 612 O O . LEU A 1 84 ? -25.805 0.069 30.350 1.00 82.56 84 LEU A O 1
ATOM 616 N N . PRO A 1 85 ? -27.260 1.468 29.350 1.00 84.62 85 PRO A N 1
ATOM 617 C CA . PRO A 1 85 ? -28.401 0.583 29.530 1.00 84.62 85 PRO A CA 1
ATOM 618 C C . PRO A 1 85 ? -28.126 -0.784 28.900 1.00 84.62 85 PRO A C 1
ATOM 620 O O . PRO A 1 85 ? -27.683 -0.866 27.754 1.00 84.62 85 PRO A O 1
ATOM 623 N N . LYS A 1 86 ? -28.448 -1.875 29.604 1.00 86.12 86 LYS A N 1
ATOM 624 C CA . LYS A 1 86 ? -28.294 -3.260 29.109 1.00 86.12 86 LYS A CA 1
ATOM 625 C C . LYS A 1 86 ? -29.344 -3.645 28.048 1.00 86.12 86 LYS A C 1
ATOM 627 O O . LYS A 1 86 ? -29.717 -4.812 27.929 1.00 86.12 86 LYS A O 1
ATOM 632 N N . SER A 1 87 ? -29.861 -2.670 27.302 1.00 91.00 87 SER A N 1
ATOM 633 C CA . SER A 1 87 ? -30.855 -2.889 26.257 1.00 91.00 87 SER A CA 1
ATOM 634 C C . SER A 1 87 ? -30.246 -3.627 25.056 1.00 91.00 87 SER A C 1
ATOM 636 O O . SER A 1 87 ? -29.031 -3.763 24.904 1.00 91.00 87 SER A O 1
ATOM 638 N N . HIS A 1 88 ? -31.098 -4.193 24.203 1.00 91.12 88 HIS A N 1
ATOM 639 C CA . HIS A 1 88 ? -30.640 -4.780 22.942 1.00 91.12 88 HIS A CA 1
ATOM 640 C C . HIS A 1 88 ? -30.118 -3.696 21.985 1.00 91.12 88 HIS A C 1
ATOM 642 O O . HIS A 1 88 ? -29.042 -3.853 21.416 1.00 91.12 88 HIS A O 1
ATOM 648 N N . LEU A 1 89 ? -30.822 -2.561 21.910 1.00 92.75 89 LEU A N 1
ATOM 649 C CA . LEU A 1 89 ? -30.467 -1.433 21.052 1.00 92.75 89 LEU A CA 1
ATOM 650 C C . LEU A 1 89 ? -29.059 -0.886 21.338 1.00 92.75 89 LEU A C 1
ATOM 652 O O . LEU A 1 89 ? -28.288 -0.691 20.405 1.00 92.75 89 LEU A O 1
ATOM 656 N N . SER A 1 90 ? -28.681 -0.698 22.611 1.00 87.00 90 SER A N 1
ATOM 657 C CA . SER A 1 90 ? -27.338 -0.202 22.958 1.00 87.00 90 SER A CA 1
ATOM 658 C C . SER A 1 90 ? -26.231 -1.147 22.480 1.00 87.00 90 SER A C 1
ATOM 660 O O . SER A 1 90 ? -25.199 -0.695 21.992 1.00 87.00 90 SER A O 1
ATOM 662 N N . ARG A 1 91 ? -26.452 -2.465 22.570 1.00 89.12 91 ARG A N 1
ATOM 663 C CA . ARG A 1 91 ? -25.493 -3.481 22.115 1.00 89.12 91 ARG A CA 1
ATOM 664 C C . ARG A 1 91 ? -25.306 -3.460 20.604 1.00 89.12 91 ARG A C 1
ATOM 666 O O . ARG A 1 91 ? -24.163 -3.511 20.161 1.00 89.12 91 ARG A O 1
ATOM 673 N N . VAL A 1 92 ? -26.401 -3.368 19.848 1.00 91.19 92 VAL A N 1
ATOM 674 C CA . VAL A 1 92 ? -26.357 -3.276 18.381 1.00 91.19 92 VAL A CA 1
ATOM 675 C C . VAL A 1 92 ? -25.627 -2.005 17.956 1.00 91.19 92 VAL A C 1
ATOM 677 O O . VAL A 1 92 ? -24.673 -2.099 17.201 1.00 91.19 92 VAL A O 1
ATOM 680 N N . ILE A 1 93 ? -25.948 -0.848 18.547 1.00 89.88 93 ILE A N 1
ATOM 681 C CA . ILE A 1 93 ? -25.277 0.423 18.224 1.00 89.88 93 ILE A CA 1
ATOM 682 C C . ILE A 1 93 ? -23.760 0.347 18.463 1.00 89.88 93 ILE A C 1
ATOM 684 O O . ILE A 1 93 ? -22.975 0.740 17.604 1.00 89.88 93 ILE A O 1
ATOM 688 N N . ILE A 1 94 ? -23.318 -0.171 19.617 1.00 86.69 94 ILE A N 1
ATOM 689 C CA . ILE A 1 94 ? -21.878 -0.301 19.912 1.00 86.69 94 ILE A CA 1
ATOM 690 C C . ILE A 1 94 ? -21.203 -1.247 18.913 1.00 86.69 94 ILE A C 1
ATOM 692 O O . ILE A 1 94 ? -20.083 -0.991 18.469 1.00 86.69 94 ILE A O 1
ATOM 696 N N . HIS A 1 95 ? -21.864 -2.357 18.588 1.00 89.19 95 HIS A N 1
ATOM 697 C CA . HIS A 1 95 ? -21.334 -3.349 17.666 1.00 89.19 95 HIS A CA 1
ATOM 698 C C . HIS A 1 95 ? -21.221 -2.795 16.241 1.00 89.19 95 HIS A C 1
ATOM 700 O O . HIS A 1 95 ? -20.161 -2.913 15.627 1.00 89.19 95 HIS A O 1
ATOM 706 N N . ASP A 1 96 ? -22.263 -2.127 15.757 1.00 92.38 96 ASP A N 1
ATOM 707 C CA . ASP A 1 96 ? -22.310 -1.522 14.429 1.00 92.38 96 ASP A CA 1
ATOM 708 C C . ASP A 1 96 ? -21.275 -0.409 14.292 1.00 92.38 96 ASP A C 1
ATOM 710 O O . ASP A 1 96 ? -20.557 -0.368 13.295 1.00 92.38 96 ASP A O 1
ATOM 714 N N . ASN A 1 97 ? -21.100 0.429 15.318 1.00 90.00 97 ASN A N 1
ATOM 715 C CA . ASN A 1 97 ? -20.044 1.443 15.335 1.00 90.00 97 ASN A CA 1
ATOM 716 C C . ASN A 1 97 ? -18.653 0.807 15.240 1.00 90.00 97 ASN A C 1
ATOM 718 O O . ASN A 1 97 ? -17.814 1.267 14.467 1.00 90.00 97 ASN A O 1
ATOM 722 N N . ARG A 1 98 ? -18.409 -0.284 15.978 1.00 89.19 98 ARG A N 1
ATOM 723 C CA . ARG A 1 98 ? -17.128 -1.002 15.932 1.00 89.19 98 ARG A CA 1
ATOM 724 C C . ARG A 1 98 ? -16.874 -1.638 14.564 1.00 89.19 98 ARG A C 1
ATOM 726 O O . ARG A 1 98 ? -15.747 -1.597 14.073 1.00 89.19 98 ARG A O 1
ATOM 733 N N . ILE A 1 99 ? -17.895 -2.238 13.953 1.00 92.31 99 ILE A N 1
ATOM 734 C CA . ILE A 1 99 ? -17.789 -2.791 12.598 1.00 92.31 99 ILE A CA 1
ATOM 735 C C . ILE A 1 99 ? -17.537 -1.672 11.587 1.00 92.31 99 ILE A C 1
ATOM 737 O O . ILE A 1 99 ? -16.616 -1.796 10.784 1.00 92.31 99 ILE A O 1
ATOM 741 N N . THR A 1 100 ? -18.290 -0.575 11.666 1.00 93.75 100 THR A N 1
ATOM 742 C CA . THR A 1 100 ? -18.143 0.599 10.792 1.00 93.75 100 THR 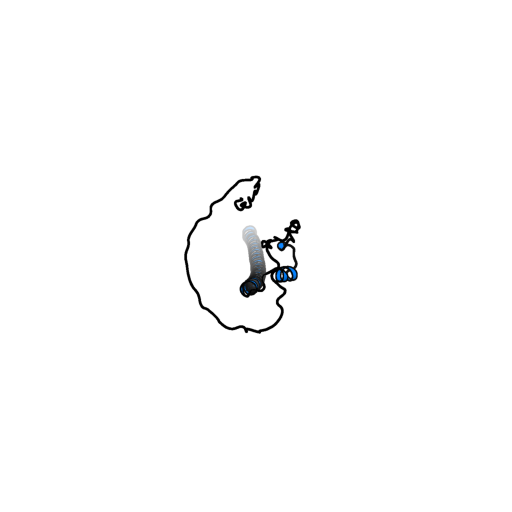A CA 1
ATOM 743 C C . THR A 1 100 ? -16.731 1.170 10.883 1.00 93.75 100 THR A C 1
ATOM 745 O O . THR A 1 100 ? -16.092 1.387 9.857 1.00 93.75 100 THR A O 1
ATOM 748 N N . GLN A 1 101 ? -16.195 1.318 12.099 1.00 94.88 101 GLN A N 1
ATOM 749 C CA . GLN A 1 101 ? -14.817 1.751 12.318 1.00 94.88 101 GLN A CA 1
ATOM 750 C C . GLN A 1 101 ? -13.810 0.795 11.665 1.00 94.88 101 GLN A C 1
ATOM 752 O O . GLN A 1 101 ? -12.904 1.239 10.965 1.00 94.88 101 GLN A O 1
ATOM 757 N N . ARG A 1 102 ? -13.980 -0.521 11.839 1.00 95.94 102 ARG A N 1
ATOM 758 C CA . ARG A 1 102 ? -13.082 -1.520 11.243 1.00 95.94 102 ARG A CA 1
ATOM 759 C C . ARG A 1 102 ? -13.126 -1.507 9.714 1.00 95.94 102 ARG A C 1
ATOM 761 O O . ARG A 1 102 ? -12.087 -1.678 9.079 1.00 95.94 102 ARG A O 1
ATOM 768 N N . ILE A 1 103 ? -14.312 -1.338 9.127 1.00 96.44 103 ILE A N 1
ATOM 769 C CA . ILE A 1 103 ? -14.484 -1.214 7.674 1.00 96.44 103 ILE A CA 1
ATOM 770 C C . ILE A 1 103 ? -13.764 0.041 7.182 1.00 96.44 103 ILE A C 1
ATOM 772 O O . ILE A 1 103 ? -12.933 -0.063 6.284 1.00 96.44 103 ILE A O 1
ATOM 776 N N . TYR A 1 104 ? -13.988 1.184 7.832 1.00 97.00 104 TYR A N 1
ATOM 777 C CA . TYR A 1 104 ? -13.315 2.439 7.505 1.00 97.00 104 TYR A CA 1
ATOM 778 C C . TYR A 1 104 ? -11.783 2.321 7.584 1.00 97.00 104 TYR A C 1
ATOM 780 O O . TYR A 1 104 ? -11.078 2.688 6.647 1.00 97.00 104 TYR A O 1
ATOM 788 N N . GLU A 1 105 ? -11.241 1.747 8.661 1.00 97.19 105 GLU A N 1
ATOM 789 C CA . GLU A 1 105 ? -9.796 1.518 8.810 1.00 97.19 105 GLU A CA 1
ATOM 790 C C . GLU A 1 105 ? -9.238 0.623 7.691 1.00 97.19 105 GLU A C 1
ATOM 792 O O . GLU A 1 105 ? -8.168 0.891 7.131 1.00 97.19 105 GLU A O 1
ATOM 797 N N . MET A 1 106 ? -9.977 -0.428 7.327 1.00 98.12 106 MET A N 1
ATOM 798 C CA . MET A 1 106 ? -9.614 -1.321 6.232 1.00 98.12 106 MET A CA 1
ATOM 799 C C . MET A 1 106 ? -9.609 -0.586 4.883 1.00 98.12 106 MET A C 1
ATOM 801 O O . MET A 1 106 ? -8.636 -0.719 4.137 1.00 98.12 106 MET A O 1
ATOM 805 N N . GLU A 1 107 ? -10.630 0.221 4.592 1.00 98.00 107 GLU A N 1
ATOM 806 C CA . GLU A 1 107 ? -10.733 1.040 3.377 1.00 98.00 107 GLU A CA 1
ATOM 807 C C . GLU A 1 107 ? -9.596 2.058 3.276 1.00 98.00 107 GLU A C 1
ATOM 809 O O . GLU A 1 107 ? -8.918 2.123 2.249 1.00 98.00 107 GLU A O 1
ATOM 814 N N . VAL A 1 108 ? -9.305 2.784 4.361 1.00 98.00 108 VAL A N 1
ATOM 815 C CA . VAL A 1 108 ? -8.182 3.732 4.429 1.00 98.00 108 VAL A CA 1
ATOM 816 C C . VAL A 1 108 ? -6.856 3.015 4.167 1.00 98.00 108 VAL A C 1
ATOM 818 O O . VAL A 1 108 ? -6.035 3.487 3.376 1.00 98.00 108 VAL A O 1
ATOM 821 N N . SER A 1 109 ? -6.646 1.837 4.763 1.00 97.75 109 SER A N 1
ATOM 822 C CA . SER A 1 109 ? -5.424 1.056 4.545 1.00 97.75 109 SER A CA 1
ATOM 823 C C . SER A 1 109 ? -5.280 0.564 3.095 1.00 97.75 109 SER A C 1
ATOM 825 O O . SER A 1 109 ? -4.170 0.523 2.554 1.00 97.75 109 SER A O 1
ATOM 827 N N . ALA A 1 110 ? -6.390 0.207 2.440 1.00 98.06 110 ALA A N 1
ATOM 828 C CA . ALA A 1 110 ? -6.419 -0.223 1.045 1.00 98.06 110 ALA A CA 1
ATOM 829 C C . ALA A 1 110 ? -6.182 0.952 0.082 1.00 98.06 110 ALA A C 1
ATOM 831 O O . ALA A 1 110 ? -5.415 0.822 -0.881 1.00 98.06 110 ALA A O 1
ATOM 832 N N . LEU A 1 111 ? -6.773 2.113 0.375 1.00 98.38 111 LEU A N 1
ATOM 833 C CA . LEU A 1 111 ? -6.554 3.353 -0.362 1.00 98.38 111 LEU A CA 1
ATOM 834 C C . LEU A 1 111 ? -5.085 3.781 -0.286 1.00 98.38 111 LEU A C 1
ATOM 836 O O . LEU A 1 111 ? -4.478 4.070 -1.315 1.00 98.38 111 LEU A O 1
ATOM 840 N N . GLU A 1 112 ? -4.475 3.730 0.898 1.00 98.38 112 GLU A N 1
ATOM 841 C CA . GLU A 1 112 ? -3.067 4.093 1.084 1.00 98.38 112 GLU A CA 1
ATOM 842 C C . GLU A 1 112 ? -2.123 3.145 0.321 1.00 98.38 112 GLU A C 1
ATOM 844 O O . GLU A 1 112 ? -1.171 3.588 -0.327 1.00 98.38 112 GLU A O 1
ATOM 849 N N . LYS A 1 113 ? -2.412 1.835 0.305 1.00 98.44 113 LYS A N 1
ATOM 850 C CA . LYS A 1 113 ? -1.676 0.865 -0.532 1.00 98.44 113 LYS A CA 1
ATOM 851 C C . LYS A 1 113 ? -1.783 1.205 -2.020 1.00 98.44 113 LYS A C 1
ATOM 853 O O . LYS A 1 113 ? -0.787 1.126 -2.740 1.00 98.44 113 LYS A O 1
ATOM 858 N N . THR A 1 114 ? -2.970 1.588 -2.480 1.00 98.38 114 THR A N 1
ATOM 859 C CA . THR A 1 114 ? -3.222 1.952 -3.882 1.00 98.38 114 THR A CA 1
ATOM 860 C C . THR A 1 114 ? -2.510 3.250 -4.254 1.00 98.38 114 THR A C 1
ATOM 862 O O . THR A 1 114 ? -1.794 3.289 -5.253 1.00 98.38 114 THR A O 1
ATOM 865 N N . LYS A 1 115 ? -2.595 4.277 -3.402 1.00 98.50 115 LYS A N 1
ATOM 866 C CA . LYS A 1 115 ? -1.870 5.544 -3.547 1.00 98.50 115 LYS A CA 1
ATOM 867 C C . LYS A 1 115 ? -0.361 5.323 -3.663 1.00 98.50 115 LYS A C 1
ATOM 869 O O . LYS A 1 115 ? 0.266 5.882 -4.560 1.00 98.50 115 LYS A O 1
ATOM 874 N N . LYS A 1 116 ? 0.222 4.463 -2.819 1.00 98.44 116 LYS A N 1
ATOM 875 C CA . LYS A 1 116 ? 1.648 4.097 -2.896 1.00 98.44 116 LYS A CA 1
ATOM 876 C C . LYS A 1 116 ? 2.009 3.421 -4.221 1.00 98.44 116 LYS A C 1
ATOM 878 O O . LYS A 1 116 ? 3.013 3.789 -4.825 1.00 98.44 116 LYS A O 1
ATOM 883 N N . LYS A 1 117 ? 1.187 2.478 -4.703 1.00 98.44 117 LYS A N 1
ATOM 884 C CA . LYS A 1 117 ? 1.397 1.810 -6.003 1.00 98.44 117 LYS A CA 1
ATOM 885 C C . LYS A 1 117 ? 1.333 2.792 -7.174 1.00 98.44 117 LYS A C 1
ATOM 887 O O . LYS A 1 117 ? 2.216 2.768 -8.025 1.00 98.44 117 LYS A O 1
ATOM 892 N N . ILE A 1 118 ? 0.326 3.665 -7.195 1.00 98.50 118 ILE A N 1
ATOM 893 C CA . ILE A 1 118 ? 0.155 4.680 -8.245 1.00 98.50 118 ILE A CA 1
ATOM 894 C C . ILE A 1 118 ? 1.316 5.678 -8.218 1.00 98.50 118 ILE A C 1
ATOM 896 O O . ILE A 1 118 ? 1.875 5.981 -9.267 1.00 98.50 118 ILE A O 1
ATOM 900 N N . SER A 1 119 ? 1.725 6.134 -7.031 1.00 98.44 119 SER A N 1
ATOM 901 C CA . SER A 1 119 ? 2.879 7.026 -6.866 1.00 98.44 119 SER A CA 1
ATOM 902 C C . SER A 1 119 ? 4.173 6.387 -7.385 1.00 98.44 119 SER A C 1
ATOM 904 O O . SER A 1 119 ? 4.880 6.981 -8.197 1.00 98.44 119 SER A O 1
ATOM 906 N N . HIS A 1 120 ? 4.443 5.130 -7.014 1.00 98.56 120 HIS A N 1
ATOM 907 C CA . HIS A 1 120 ? 5.605 4.393 -7.516 1.00 98.56 120 HIS A CA 1
ATOM 908 C C . HIS A 1 120 ? 5.579 4.224 -9.043 1.00 98.56 120 HIS A C 1
ATOM 910 O O . HIS A 1 120 ? 6.595 4.423 -9.709 1.00 98.56 120 HIS A O 1
ATOM 916 N N . TYR A 1 121 ? 4.416 3.890 -9.606 1.00 98.56 121 TYR A N 1
ATOM 917 C CA . TYR A 1 121 ? 4.237 3.758 -11.050 1.00 98.56 121 TYR A CA 1
ATOM 918 C C . TYR A 1 121 ? 4.458 5.087 -11.784 1.00 98.56 121 TYR A C 1
ATOM 920 O O . TYR A 1 121 ? 5.158 5.120 -12.795 1.00 98.56 121 TYR A O 1
ATOM 928 N N . TYR A 1 122 ? 3.925 6.189 -11.251 1.00 98.62 122 TYR A N 1
ATOM 929 C CA . TYR A 1 122 ? 4.133 7.529 -11.793 1.00 98.62 122 TYR A CA 1
ATOM 930 C C . TYR A 1 122 ? 5.619 7.908 -11.817 1.00 98.62 122 TYR A C 1
ATOM 932 O O . TYR A 1 122 ? 6.133 8.304 -12.863 1.00 98.62 122 TYR A O 1
ATOM 940 N N . GLU A 1 123 ? 6.338 7.715 -10.707 1.00 98.62 123 GLU A N 1
ATOM 941 C CA . GLU A 1 123 ? 7.779 7.987 -10.646 1.00 98.62 123 GLU A CA 1
ATOM 942 C C . GLU A 1 123 ? 8.577 7.088 -11.603 1.00 98.62 123 GLU A C 1
ATOM 944 O O . GLU A 1 123 ? 9.503 7.556 -12.273 1.00 98.62 123 GLU A O 1
ATOM 949 N N . HIS A 1 124 ? 8.192 5.815 -11.748 1.00 98.62 124 HIS A N 1
ATOM 950 C CA . HIS A 1 124 ? 8.797 4.913 -12.729 1.00 98.62 124 HIS A CA 1
ATOM 951 C C . HIS A 1 124 ? 8.612 5.420 -14.166 1.00 98.62 124 HIS A C 1
ATOM 953 O O . HIS A 1 124 ? 9.585 5.497 -14.922 1.00 98.62 124 HIS A O 1
ATOM 959 N N . LEU A 1 125 ? 7.387 5.798 -14.544 1.00 98.56 125 LEU A N 1
ATOM 960 C CA . LEU A 1 125 ? 7.091 6.328 -15.875 1.00 98.56 125 LEU A CA 1
ATOM 961 C C . LEU A 1 125 ? 7.824 7.640 -16.141 1.00 98.56 125 LEU A C 1
ATOM 963 O O . LEU A 1 125 ? 8.420 7.798 -17.206 1.00 98.56 125 LEU A O 1
ATOM 967 N N . LYS A 1 126 ? 7.837 8.552 -15.167 1.00 98.62 126 LYS A N 1
ATOM 968 C CA . LYS A 1 126 ? 8.567 9.818 -15.239 1.00 98.62 126 LYS A CA 1
ATOM 969 C C . LYS A 1 126 ? 10.057 9.578 -15.464 1.00 98.62 126 LYS A C 1
ATOM 971 O O . LYS A 1 126 ? 10.633 10.157 -16.382 1.00 98.62 126 LYS A O 1
ATOM 976 N N . LYS A 1 127 ? 10.678 8.678 -14.692 1.00 98.62 127 LYS A N 1
ATOM 977 C CA . LYS A 1 127 ? 12.088 8.305 -14.871 1.00 98.62 127 LYS A CA 1
ATOM 978 C C . LYS A 1 127 ? 12.334 7.706 -16.255 1.00 98.62 127 LYS A C 1
ATOM 980 O O . LYS A 1 127 ? 13.229 8.169 -16.952 1.00 98.62 127 LYS A O 1
ATOM 985 N N . LYS A 1 128 ? 11.523 6.729 -16.681 1.00 98.44 128 LYS A N 1
ATOM 986 C CA . LYS A 1 128 ? 11.638 6.088 -18.003 1.00 98.44 128 LYS A CA 1
ATOM 987 C C . LYS A 1 128 ? 11.534 7.111 -19.134 1.00 98.44 128 LYS A C 1
ATOM 989 O O . LYS A 1 128 ? 12.345 7.078 -20.055 1.00 98.44 128 LYS A O 1
ATOM 994 N N . PHE A 1 129 ? 10.574 8.031 -19.043 1.00 98.62 129 PHE A N 1
ATOM 995 C CA . PHE A 1 129 ? 10.400 9.108 -20.011 1.00 98.62 129 PHE A CA 1
ATOM 996 C C . PHE A 1 129 ? 11.627 10.019 -20.051 1.00 98.62 129 PHE A C 1
ATOM 998 O O . PHE A 1 129 ? 12.213 10.190 -21.114 1.00 98.62 129 PHE A O 1
ATOM 1005 N N . MET A 1 130 ? 12.065 10.546 -18.904 1.00 98.44 130 MET A N 1
ATOM 1006 C CA . MET A 1 130 ? 13.218 11.450 -18.836 1.00 98.44 130 MET A CA 1
ATOM 1007 C C . MET A 1 130 ? 14.506 10.791 -19.336 1.00 98.44 130 MET A C 1
ATOM 1009 O O . MET A 1 130 ? 15.246 11.401 -20.106 1.00 98.44 130 MET A O 1
ATOM 1013 N N . THR A 1 131 ? 14.761 9.536 -18.954 1.00 98.31 131 THR A N 1
ATOM 1014 C CA . THR A 1 131 ? 15.916 8.771 -19.439 1.00 98.31 131 THR A CA 1
ATOM 1015 C C . THR A 1 131 ? 15.854 8.573 -20.952 1.00 98.31 131 THR A C 1
ATOM 1017 O O . THR A 1 131 ? 16.864 8.753 -21.625 1.00 98.31 131 THR A O 1
ATOM 1020 N N . GLU A 1 132 ? 14.683 8.261 -21.509 1.00 98.31 132 GLU A N 1
ATOM 1021 C CA . GLU A 1 132 ? 14.520 8.098 -22.954 1.00 98.31 132 GLU A CA 1
ATOM 1022 C C . GLU A 1 132 ? 14.703 9.417 -23.717 1.00 98.31 132 GLU A C 1
ATOM 1024 O O . GLU A 1 132 ? 15.381 9.432 -24.745 1.00 98.31 132 GLU A O 1
ATOM 1029 N N . GLN A 1 133 ? 14.159 10.529 -23.209 1.00 98.06 133 GLN A N 1
ATOM 1030 C CA . GLN A 1 133 ? 14.364 11.852 -23.810 1.00 98.06 133 GLN A CA 1
ATOM 1031 C C . GLN A 1 133 ? 15.842 12.248 -23.793 1.00 98.06 133 GLN A C 1
ATOM 1033 O O . GLN A 1 133 ? 16.372 12.685 -24.812 1.00 98.06 133 GLN A O 1
ATOM 1038 N N . LEU A 1 134 ? 16.539 12.024 -22.675 1.00 97.56 134 LEU A N 1
ATOM 1039 C CA . LEU A 1 134 ? 17.970 12.300 -22.572 1.00 97.56 134 LEU A CA 1
ATOM 1040 C C . LEU A 1 134 ? 18.786 11.426 -23.537 1.00 97.56 134 LEU A C 1
ATOM 1042 O O . LEU A 1 134 ? 19.692 11.919 -24.205 1.00 97.56 134 LEU A O 1
ATOM 1046 N N . ARG A 1 135 ? 18.421 10.145 -23.672 1.00 97.56 135 ARG A N 1
ATOM 1047 C CA . ARG A 1 135 ? 19.045 9.201 -24.610 1.00 97.56 135 ARG A CA 1
ATOM 1048 C C . ARG A 1 135 ? 18.854 9.634 -26.068 1.00 97.56 135 ARG A C 1
ATOM 1050 O O . ARG A 1 135 ? 19.782 9.516 -26.864 1.00 97.56 135 ARG A O 1
ATOM 1057 N N . LYS A 1 136 ? 17.657 10.112 -26.434 1.00 97.50 136 LYS A N 1
ATOM 1058 C CA . LYS A 1 136 ? 17.366 10.659 -27.773 1.00 97.50 136 LYS A CA 1
ATOM 1059 C C . LYS A 1 136 ? 18.157 11.937 -28.037 1.00 97.50 136 LYS A C 1
ATOM 1061 O O . LYS A 1 136 ? 18.792 12.035 -29.080 1.00 97.50 136 LYS A O 1
ATOM 1066 N N . LEU A 1 137 ? 18.183 12.860 -27.074 1.00 97.56 137 LEU A N 1
ATOM 1067 C CA . LEU A 1 137 ? 18.940 14.107 -27.176 1.00 97.56 137 LEU A CA 1
ATOM 1068 C C . LEU A 1 137 ? 20.447 13.852 -27.341 1.00 97.56 137 LEU A C 1
ATOM 1070 O O . LEU A 1 137 ? 21.097 14.540 -28.123 1.00 97.56 137 LEU A O 1
ATOM 1074 N N . GLY A 1 138 ? 20.990 12.848 -26.642 1.00 96.50 138 GLY A N 1
ATOM 1075 C CA . GLY A 1 138 ? 22.374 12.397 -26.808 1.00 96.50 138 GLY A CA 1
ATOM 1076 C C . GLY A 1 138 ? 22.664 11.929 -28.235 1.00 96.50 138 GLY A C 1
ATOM 1077 O O . GLY A 1 138 ? 23.571 12.458 -28.871 1.00 96.50 138 GLY A O 1
ATOM 1078 N N . ARG A 1 139 ? 21.826 11.036 -28.781 1.00 95.44 139 ARG A N 1
ATOM 1079 C CA . ARG A 1 139 ? 21.971 10.568 -30.171 1.00 95.44 139 ARG A CA 1
ATOM 1080 C C . ARG A 1 139 ? 21.882 11.699 -31.188 1.00 95.44 139 ARG A C 1
ATOM 1082 O O . ARG A 1 139 ? 22.730 11.787 -32.062 1.00 95.44 139 ARG A O 1
ATOM 1089 N N . TRP A 1 140 ? 20.908 12.598 -31.053 1.00 95.94 140 TRP A N 1
ATOM 1090 C CA . TRP A 1 140 ? 20.776 13.744 -31.960 1.00 95.94 140 TRP A CA 1
ATOM 1091 C C . TRP A 1 140 ? 21.970 14.700 -31.880 1.00 95.94 140 TRP A C 1
ATOM 1093 O O . TRP A 1 140 ? 22.365 15.293 -32.883 1.00 95.94 140 TRP A O 1
ATOM 1103 N N . ARG A 1 141 ? 22.590 14.844 -30.704 1.00 94.88 141 ARG A N 1
ATOM 1104 C CA . ARG A 1 141 ? 23.827 15.618 -30.556 1.00 94.88 141 ARG A CA 1
ATOM 1105 C C . ARG A 1 141 ? 24.989 14.945 -31.287 1.00 94.88 141 ARG A C 1
ATOM 1107 O O . ARG A 1 141 ? 25.708 15.623 -32.009 1.00 94.88 141 ARG A O 1
ATOM 1114 N N . GLU A 1 142 ? 25.166 13.640 -31.122 1.00 92.94 142 GLU A N 1
ATOM 1115 C CA . GLU A 1 142 ? 26.220 12.879 -31.807 1.00 92.94 142 GLU A CA 1
ATOM 1116 C C . GLU A 1 142 ? 26.032 12.901 -33.330 1.00 92.94 142 GLU A C 1
ATOM 1118 O O . GLU A 1 142 ? 26.963 13.221 -34.067 1.00 92.94 142 GLU A O 1
ATOM 1123 N N . GLU A 1 143 ? 24.808 12.659 -33.799 1.00 91.56 143 GLU A N 1
ATOM 1124 C CA . GLU A 1 143 ? 24.440 12.665 -35.215 1.00 91.56 143 GLU A CA 1
ATOM 1125 C C . GLU A 1 143 ? 24.588 14.055 -35.850 1.00 91.56 143 GLU A C 1
ATOM 1127 O O . GLU A 1 143 ? 25.084 14.171 -36.973 1.00 91.56 143 GLU A O 1
ATOM 1132 N N . SER A 1 144 ? 24.243 15.127 -35.126 1.00 90.94 144 SER A N 1
ATOM 1133 C CA . SER A 1 144 ? 24.432 16.499 -35.616 1.00 90.94 144 SER A CA 1
ATOM 1134 C C . SER A 1 144 ? 25.908 16.903 -35.672 1.00 90.94 144 SER A C 1
ATOM 1136 O O . SER A 1 144 ? 26.324 17.522 -36.650 1.00 90.94 144 SER A O 1
ATOM 1138 N N . VAL A 1 145 ? 26.733 16.505 -34.694 1.00 90.12 145 VAL A N 1
ATOM 1139 C CA . VAL A 1 145 ? 28.194 16.706 -34.742 1.00 90.12 145 VAL A CA 1
ATOM 1140 C C . VAL A 1 145 ? 28.813 15.929 -35.903 1.00 90.12 145 VAL A C 1
ATOM 1142 O O . VAL A 1 145 ? 29.645 16.479 -36.624 1.00 90.12 145 VAL A O 1
ATOM 1145 N N . ASN A 1 146 ? 28.401 14.679 -36.113 1.00 86.62 146 ASN A N 1
ATOM 1146 C CA . ASN A 1 146 ? 28.885 13.855 -37.216 1.00 86.62 146 ASN A CA 1
ATOM 1147 C C . ASN A 1 146 ? 28.487 14.441 -38.583 1.00 86.62 146 ASN A C 1
ATOM 1149 O O . ASN A 1 146 ? 29.336 14.601 -39.458 1.00 86.62 146 ASN A O 1
ATOM 1153 N N . SER A 1 147 ? 27.230 14.869 -38.731 1.00 87.94 147 SER A N 1
ATOM 1154 C CA . SER A 1 147 ? 26.739 15.542 -39.942 1.00 87.94 147 SER A CA 1
ATOM 1155 C C . SER A 1 147 ? 27.483 16.852 -40.209 1.00 87.94 147 SER A C 1
ATOM 1157 O O . SER A 1 147 ? 27.865 17.127 -41.343 1.00 87.94 147 SER A O 1
ATOM 1159 N N . ASN A 1 148 ? 27.759 17.646 -39.169 1.00 88.75 148 ASN A N 1
ATOM 1160 C CA . ASN A 1 148 ? 28.524 18.884 -39.309 1.00 88.75 148 ASN A CA 1
ATOM 1161 C C . ASN A 1 148 ? 29.985 18.620 -39.712 1.00 88.75 148 ASN A C 1
ATOM 1163 O O . ASN A 1 148 ? 30.539 19.348 -40.531 1.00 88.75 148 ASN A O 1
ATOM 1167 N N . ARG A 1 149 ? 30.615 17.559 -39.188 1.00 87.62 149 ARG A N 1
ATOM 1168 C CA . ARG A 1 149 ? 31.965 17.146 -39.612 1.00 87.62 149 ARG A CA 1
ATOM 1169 C C . ARG A 1 149 ? 31.998 16.721 -41.077 1.00 87.62 149 ARG A C 1
ATOM 1171 O O . ARG A 1 149 ? 32.923 17.116 -41.781 1.00 87.62 149 ARG A O 1
ATOM 1178 N N . TYR A 1 150 ? 30.989 15.983 -41.534 1.00 85.94 150 TYR A N 1
ATOM 1179 C CA . TYR A 1 150 ? 30.847 15.627 -42.945 1.00 85.94 150 TYR A CA 1
ATOM 1180 C C . TYR A 1 150 ? 30.690 16.870 -43.829 1.00 85.94 150 TYR A C 1
ATOM 1182 O O . TYR A 1 150 ? 31.406 17.012 -44.812 1.00 85.94 150 TYR A O 1
ATOM 1190 N N . LEU A 1 151 ? 29.824 17.814 -43.446 1.00 89.69 151 LEU A N 1
ATOM 1191 C CA . LEU A 1 151 ? 29.609 19.052 -44.204 1.00 89.69 151 LEU A CA 1
ATOM 1192 C C . LEU A 1 151 ? 30.821 19.998 -44.187 1.00 89.69 151 LEU A C 1
ATOM 1194 O O . LEU A 1 151 ? 31.093 20.653 -45.188 1.00 89.69 151 LEU A O 1
ATOM 1198 N N . THR A 1 152 ? 31.547 20.078 -43.068 1.00 89.75 152 THR A N 1
ATOM 1199 C CA . THR A 1 152 ? 32.677 21.009 -42.895 1.00 89.75 152 THR A CA 1
ATOM 1200 C C . THR A 1 152 ? 33.985 20.460 -43.468 1.00 89.75 152 THR A C 1
ATOM 1202 O O . THR A 1 152 ? 34.764 21.214 -44.043 1.00 89.75 152 THR A O 1
ATOM 1205 N N . PHE A 1 153 ? 34.249 19.159 -43.306 1.00 89.50 153 PHE A N 1
ATOM 1206 C CA . PHE A 1 153 ? 35.538 18.541 -43.644 1.00 89.50 153 PHE A CA 1
ATOM 1207 C C . PHE A 1 153 ? 35.446 17.456 -44.726 1.00 89.50 153 PHE A C 1
ATOM 1209 O O . PHE A 1 153 ? 36.473 16.901 -45.104 1.00 89.50 153 PHE A O 1
ATOM 1216 N N . GLY A 1 154 ? 34.246 17.103 -45.202 1.00 82.69 154 GLY A N 1
ATOM 1217 C CA . GLY A 1 154 ? 34.055 16.006 -46.158 1.00 82.69 154 GLY A CA 1
ATOM 1218 C C . GLY A 1 154 ? 34.353 14.616 -45.585 1.00 82.69 154 GLY A C 1
ATOM 1219 O O . GLY A 1 154 ? 34.501 13.665 -46.347 1.00 82.69 154 GLY A O 1
ATOM 1220 N N . ILE A 1 155 ? 34.477 14.479 -44.258 1.00 79.25 155 ILE A N 1
ATOM 1221 C CA . ILE A 1 155 ? 34.824 13.207 -43.608 1.00 79.25 155 ILE A CA 1
ATOM 1222 C C . ILE A 1 155 ? 33.547 12.367 -43.446 1.00 79.25 155 ILE A C 1
ATOM 1224 O O . ILE A 1 155 ? 32.653 12.797 -42.709 1.00 79.25 155 ILE A O 1
ATOM 1228 N N . PRO A 1 156 ? 33.428 11.197 -44.104 1.00 77.31 156 PRO A N 1
ATOM 1229 C CA . PRO A 1 156 ? 32.243 10.349 -44.004 1.00 77.31 156 PRO A CA 1
ATOM 1230 C C . PRO A 1 156 ? 32.047 9.785 -42.583 1.00 77.31 156 PRO A C 1
ATOM 1232 O O . PRO A 1 156 ? 33.029 9.608 -41.856 1.00 77.31 156 PRO A O 1
ATOM 1235 N N . PRO A 1 157 ? 30.794 9.480 -42.182 1.00 73.94 157 PRO A N 1
ATOM 1236 C CA . PRO A 1 157 ? 30.508 8.780 -40.930 1.00 73.94 157 PRO A CA 1
ATOM 1237 C C . PRO A 1 157 ? 31.288 7.459 -40.833 1.00 73.94 157 PRO A C 1
ATOM 1239 O O . PRO A 1 157 ? 31.403 6.768 -41.850 1.00 73.94 157 PRO A O 1
ATOM 1242 N N . PRO A 1 158 ? 31.767 7.052 -39.644 1.00 71.19 158 PRO A N 1
ATOM 1243 C CA . PRO A 1 158 ? 32.211 5.677 -39.445 1.00 71.19 158 PRO A CA 1
ATOM 1244 C C . PRO A 1 158 ? 31.015 4.719 -39.609 1.00 71.19 158 PRO A C 1
ATOM 1246 O O . PRO A 1 158 ? 29.944 4.980 -39.057 1.00 71.19 158 PRO A O 1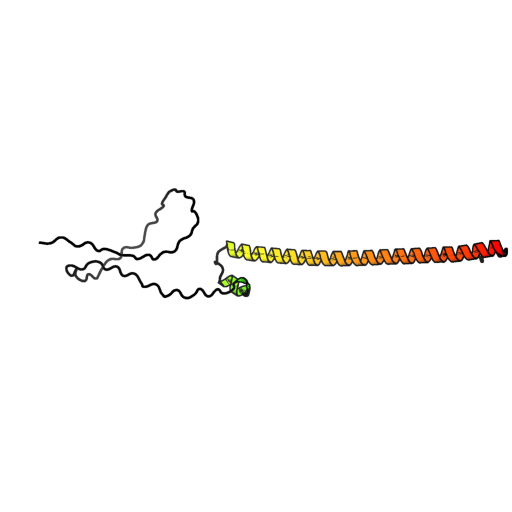
ATOM 1249 N N . VAL A 1 159 ? 31.210 3.660 -40.406 1.00 72.81 159 VAL A N 1
ATOM 1250 C CA . VAL A 1 159 ? 30.250 2.562 -40.654 1.00 72.81 159 VAL A CA 1
ATOM 1251 C C . VAL A 1 159 ? 30.167 1.637 -39.446 1.00 72.81 159 VAL A C 1
ATOM 1253 O O . VAL A 1 159 ? 31.240 1.344 -38.871 1.00 72.81 159 VAL A O 1
#

Radius of gyration: 46.18 Å; chains: 1; bounding box: 104×49×117 Å

Secondary structure (DSSP, 8-state):
--PPPPPP-----------------------------------------TT------PPPPP---------GGGS-HHHHHHHS---HHHHHHHHHHHHHHHHHHHHHHHHHHHHHHHHHHHHHHHHHHHHHHHHHHHHHHHHHHHHHHHHHH--PPP-

Organism: Homo sapiens (NCBI:txid9606)

pLDDT: mean 73.45, std 21.77, range [35.56, 98.62]

Foldseek 3Di:
DDDDDDDDDDDPDDDDDDDDDDDDDDDDDDDDDDDDDDDDDDDDDDDDDPDDDDDDDDDDDDDPPPPPPDPLVPDDPVVVVVVDDPDPVVVVVVVVVVVVVVVVVVVVVVVVVVVVVVVVVVVVVVVVVVVVVVVVVVVVVVVVVQVVCCVPPVDHDDD